Protein AF-A0A7J4NUI8-F1 (afdb_monomer_lite)

Sequence (53 aa):
MKLKVIDKTDTEVRIEIADESHTLLNSLKTLLLNDPRVELATYHVEHPTITEP

Structure (mmCIF, N/CA/C/O backbone):
data_AF-A0A7J4NUI8-F1
#
_entry.id   AF-A0A7J4NUI8-F1
#
loop_
_atom_site.group_PDB
_atom_site.id
_atom_site.type_symbol
_atom_site.label_atom_id
_atom_site.label_alt_id
_atom_site.label_comp_id
_atom_site.label_asym_id
_atom_site.label_entity_id
_atom_site.label_seq_id
_atom_site.pdbx_PDB_ins_code
_atom_site.Cartn_x
_atom_site.Cartn_y
_atom_site.Cartn_z
_atom_site.occupancy
_atom_site.B_iso_or_equiv
_atom_site.auth_seq_id
_atom_site.auth_comp_id
_atom_site.auth_asym_id
_atom_site.auth_atom_id
_atom_site.pdbx_PDB_model_num
ATOM 1 N N . MET A 1 1 ? -0.532 0.666 -17.795 1.00 70.69 1 MET A N 1
ATOM 2 C CA . MET A 1 1 ? -1.568 0.562 -16.747 1.00 70.69 1 MET A CA 1
ATOM 3 C C . MET A 1 1 ? -2.461 -0.664 -16.919 1.00 70.69 1 MET A C 1
ATOM 5 O O . MET A 1 1 ? -3.419 -0.654 -17.693 1.00 70.69 1 MET A O 1
ATOM 9 N N . LYS A 1 2 ? -2.174 -1.709 -16.143 1.00 78.88 2 LYS A N 1
ATOM 10 C CA . LYS A 1 2 ? -3.116 -2.796 -15.844 1.00 78.88 2 LYS A CA 1
ATOM 11 C C . LYS A 1 2 ? -3.384 -2.793 -14.347 1.00 78.88 2 LYS A C 1
ATOM 13 O O . LYS A 1 2 ? -2.442 -2.784 -13.565 1.00 78.88 2 LYS A O 1
ATOM 18 N N . LEU A 1 3 ? -4.658 -2.790 -13.968 1.00 84.50 3 LEU A N 1
ATOM 19 C CA . LEU A 1 3 ? -5.075 -2.783 -12.572 1.00 84.50 3 LEU A CA 1
ATOM 20 C C . LEU A 1 3 ? -5.753 -4.105 -12.242 1.00 84.50 3 LEU A C 1
ATOM 22 O O . LEU A 1 3 ? -6.694 -4.517 -12.923 1.00 84.50 3 LEU A O 1
ATOM 26 N N . LYS A 1 4 ? -5.275 -4.758 -11.189 1.00 86.94 4 LYS A N 1
ATOM 27 C CA . LYS A 1 4 ? -5.812 -6.022 -10.708 1.00 86.94 4 LYS A CA 1
ATOM 28 C C . LYS A 1 4 ? -6.092 -5.905 -9.219 1.00 86.94 4 LYS A C 1
ATOM 30 O O . LYS A 1 4 ? -5.206 -5.598 -8.431 1.00 86.94 4 LYS A O 1
ATOM 35 N N . VAL A 1 5 ? -7.335 -6.161 -8.827 1.00 89.69 5 VAL A N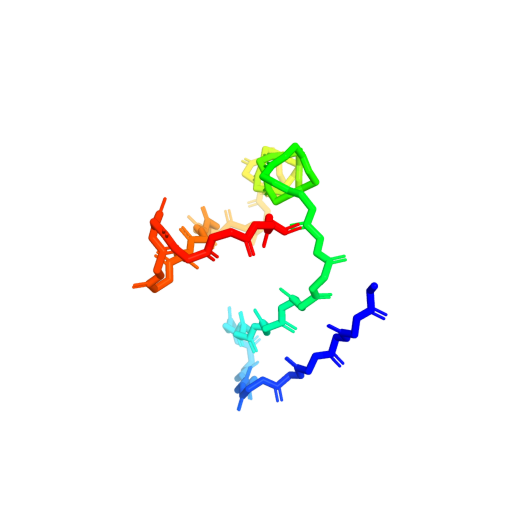 1
ATOM 36 C CA . VAL A 1 5 ? -7.681 -6.286 -7.409 1.00 89.69 5 VAL A CA 1
ATOM 37 C C . VAL A 1 5 ? -7.238 -7.673 -6.965 1.00 89.69 5 VAL A C 1
ATOM 39 O O . VAL A 1 5 ? -7.721 -8.675 -7.490 1.00 89.69 5 VAL A O 1
ATOM 42 N N . ILE A 1 6 ? -6.268 -7.713 -6.058 1.00 90.56 6 ILE A N 1
ATOM 43 C CA . ILE A 1 6 ? -5.726 -8.953 -5.501 1.00 90.56 6 ILE A CA 1
ATOM 44 C C . ILE A 1 6 ? -6.631 -9.442 -4.384 1.00 90.56 6 ILE A C 1
ATOM 46 O O . ILE A 1 6 ? -6.959 -10.622 -4.331 1.00 90.56 6 ILE A O 1
ATOM 50 N N . ASP A 1 7 ? -7.039 -8.518 -3.519 1.00 90.25 7 ASP A N 1
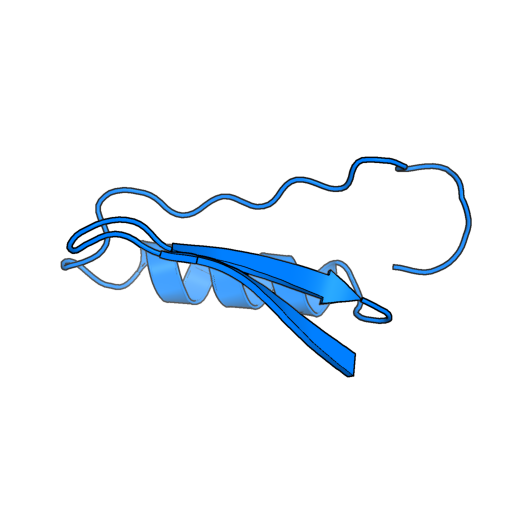ATOM 51 C CA . ASP A 1 7 ? -7.910 -8.818 -2.399 1.00 90.25 7 ASP A CA 1
ATOM 52 C C . ASP A 1 7 ? -8.737 -7.591 -2.015 1.00 90.25 7 ASP A C 1
ATOM 54 O O . ASP A 1 7 ? -8.328 -6.445 -2.238 1.00 90.25 7 ASP A O 1
ATOM 58 N N . LYS A 1 8 ? -9.922 -7.835 -1.463 1.00 91.88 8 LYS A N 1
ATOM 59 C CA . LYS A 1 8 ? -10.812 -6.782 -0.984 1.00 91.88 8 LYS A CA 1
ATOM 60 C C . LYS A 1 8 ? -11.665 -7.305 0.161 1.00 91.88 8 LYS A C 1
ATOM 62 O O . LYS A 1 8 ? -12.448 -8.235 -0.015 1.00 91.88 8 LYS A O 1
ATOM 67 N N . THR A 1 9 ? -11.574 -6.619 1.288 1.00 93.19 9 THR A N 1
ATOM 68 C CA . THR A 1 9 ? -12.447 -6.791 2.446 1.00 93.19 9 THR A CA 1
ATOM 69 C C . THR A 1 9 ? -13.311 -5.539 2.626 1.00 93.19 9 THR A C 1
ATOM 71 O O . THR A 1 9 ? -13.283 -4.621 1.799 1.00 93.19 9 THR A O 1
ATOM 74 N N . ASP A 1 10 ? -14.112 -5.491 3.690 1.00 92.25 10 ASP A N 1
ATOM 75 C CA . ASP A 1 10 ? -14.933 -4.318 4.008 1.00 92.25 10 ASP A CA 1
ATOM 76 C C . ASP A 1 10 ? -14.094 -3.074 4.362 1.00 92.25 10 ASP A C 1
ATOM 78 O O . ASP A 1 10 ? -14.563 -1.951 4.174 1.00 92.25 10 ASP A O 1
ATOM 82 N N . THR A 1 11 ? -12.856 -3.258 4.841 1.00 92.62 11 THR A N 1
ATOM 83 C CA . THR A 1 11 ? -11.987 -2.172 5.336 1.00 92.62 11 THR A CA 1
ATOM 84 C C . THR A 1 11 ? -10.603 -2.114 4.686 1.00 92.62 11 THR A C 1
ATOM 86 O O . THR A 1 11 ? -9.910 -1.114 4.842 1.00 92.62 11 THR A O 1
ATOM 89 N N . GLU A 1 12 ? -10.181 -3.144 3.947 1.00 92.19 12 GLU A N 1
ATOM 90 C CA . GLU A 1 12 ? -8.890 -3.191 3.249 1.00 92.19 12 GLU A CA 1
ATOM 91 C C . GLU A 1 12 ? -9.093 -3.499 1.763 1.00 92.19 12 GLU A C 1
ATOM 93 O O . GLU A 1 12 ? -9.953 -4.289 1.369 1.00 92.19 12 GLU A O 1
ATOM 98 N N . VAL A 1 13 ? -8.265 -2.894 0.914 1.00 92.50 13 VAL A N 1
ATOM 99 C CA . VAL A 1 13 ? -8.174 -3.257 -0.498 1.00 92.50 13 VAL A CA 1
ATOM 100 C C . VAL A 1 13 ? -6.712 -3.388 -0.896 1.00 92.50 13 VAL A C 1
ATOM 102 O O . VAL A 1 13 ? -5.900 -2.502 -0.627 1.00 92.50 13 VAL A O 1
ATOM 105 N N . ARG A 1 14 ? -6.376 -4.491 -1.565 1.00 90.56 14 ARG A N 1
ATOM 106 C CA . ARG A 1 14 ? -5.053 -4.728 -2.135 1.00 90.56 14 ARG A CA 1
ATOM 107 C C . ARG A 1 14 ? -5.150 -4.739 -3.648 1.00 90.56 14 ARG A C 1
ATOM 109 O O . ARG A 1 14 ? -5.856 -5.557 -4.239 1.00 90.56 14 ARG A O 1
ATOM 116 N N . ILE A 1 15 ? -4.429 -3.816 -4.269 1.00 90.38 15 ILE A N 1
ATOM 117 C CA . ILE A 1 15 ? -4.455 -3.598 -5.711 1.00 90.38 15 ILE A CA 1
ATOM 118 C C . ILE A 1 15 ? -3.033 -3.711 -6.239 1.00 90.38 15 ILE A C 1
ATOM 120 O O . ILE A 1 15 ? -2.114 -3.096 -5.704 1.00 90.38 15 ILE A O 1
ATOM 124 N N . GLU A 1 16 ? -2.877 -4.484 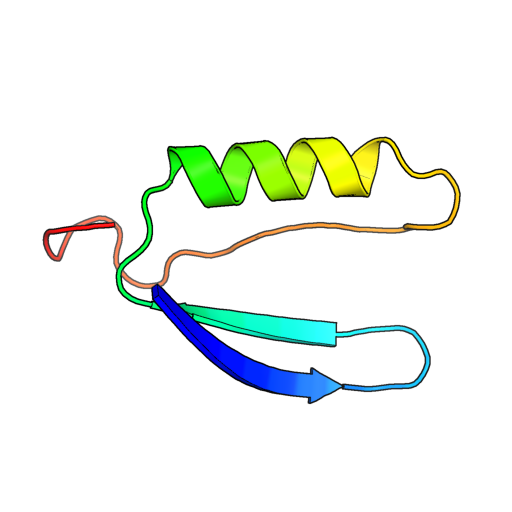-7.301 1.00 86.62 16 GLU A N 1
ATOM 125 C CA . GLU A 1 16 ? -1.668 -4.551 -8.103 1.00 86.62 16 GLU A CA 1
ATOM 126 C C . GLU A 1 16 ? -1.846 -3.637 -9.316 1.00 86.62 16 GLU A C 1
ATOM 128 O O . GLU A 1 16 ? -2.843 -3.721 -10.043 1.00 86.62 16 GLU A O 1
ATOM 133 N N . ILE A 1 17 ? -0.890 -2.730 -9.499 1.00 85.62 17 ILE A N 1
ATOM 134 C CA . ILE A 1 17 ? -0.835 -1.816 -10.634 1.00 85.62 17 ILE A CA 1
ATOM 135 C C . ILE A 1 17 ? 0.452 -2.143 -11.381 1.00 85.62 17 ILE A C 1
ATOM 137 O O . ILE A 1 17 ? 1.536 -1.976 -10.832 1.00 85.62 17 ILE A O 1
ATOM 141 N N . ALA A 1 18 ? 0.311 -2.640 -12.606 1.00 82.12 18 ALA A N 1
ATOM 142 C CA . ALA A 1 18 ? 1.427 -2.963 -13.485 1.00 82.12 18 ALA A CA 1
ATOM 143 C C . ALA A 1 18 ? 1.597 -1.905 -14.586 1.00 82.12 18 ALA A C 1
ATOM 145 O O . ALA A 1 18 ? 0.611 -1.292 -15.036 1.00 82.12 18 ALA A O 1
ATOM 146 N N . ASP A 1 19 ? 2.841 -1.771 -15.053 1.00 77.38 19 ASP A N 1
ATOM 147 C CA . ASP A 1 19 ? 3.293 -0.798 -16.051 1.00 77.38 19 ASP A CA 1
ATOM 148 C C . ASP A 1 19 ? 3.020 0.655 -15.603 1.00 77.38 19 ASP A C 1
ATOM 150 O O . ASP A 1 19 ? 2.393 1.414 -16.355 1.00 77.38 19 ASP A O 1
ATOM 154 N N . GLU A 1 20 ? 3.361 1.015 -14.357 1.00 77.38 20 GLU A N 1
ATOM 155 C CA . GLU A 1 20 ? 3.102 2.348 -13.799 1.00 77.38 20 GLU A CA 1
ATOM 156 C C . GLU A 1 20 ? 4.191 2.859 -12.857 1.00 77.38 20 GLU A C 1
ATOM 158 O O . GLU A 1 20 ? 4.522 2.277 -11.825 1.00 77.38 20 GLU A O 1
ATOM 163 N N . SER A 1 21 ? 4.634 4.083 -13.138 1.00 73.12 21 SER A N 1
ATOM 164 C CA . SER A 1 21 ? 5.817 4.632 -12.492 1.00 73.12 21 SER A CA 1
ATOM 165 C C . SER A 1 21 ? 5.678 4.857 -10.975 1.00 73.12 21 SER A C 1
ATOM 167 O O . SER A 1 21 ? 4.605 5.191 -10.461 1.00 73.12 21 SER A O 1
ATOM 169 N N . HIS A 1 22 ? 6.804 4.830 -10.246 1.00 75.31 22 HIS A N 1
ATOM 170 C CA . HIS A 1 22 ? 6.858 5.189 -8.817 1.00 75.31 22 HIS A CA 1
ATOM 171 C C . HIS A 1 22 ? 6.235 6.564 -8.513 1.00 75.31 22 HIS A C 1
ATOM 173 O O . HIS A 1 22 ? 5.720 6.785 -7.415 1.00 75.31 22 HIS A O 1
ATOM 179 N N . THR A 1 23 ? 6.262 7.485 -9.481 1.00 81.38 23 THR A N 1
ATOM 180 C CA . THR A 1 23 ? 5.640 8.811 -9.391 1.00 81.38 23 THR A CA 1
ATOM 181 C C . THR A 1 23 ? 4.131 8.715 -9.166 1.00 81.38 23 THR A C 1
ATOM 183 O O . THR A 1 23 ? 3.590 9.447 -8.331 1.00 81.38 23 THR A O 1
ATOM 186 N N . LEU A 1 24 ? 3.452 7.791 -9.856 1.00 83.31 24 LEU A N 1
ATOM 187 C CA . LEU A 1 24 ? 2.015 7.581 -9.705 1.00 83.31 24 LEU A CA 1
ATOM 188 C C . LEU A 1 24 ? 1.699 6.973 -8.335 1.00 83.31 24 LEU A C 1
ATOM 190 O O . LEU A 1 24 ? 0.861 7.506 -7.608 1.00 83.31 24 LEU A O 1
ATOM 194 N N . LEU A 1 25 ? 2.405 5.904 -7.952 1.00 85.31 25 LEU A N 1
ATOM 195 C CA . LEU A 1 25 ? 2.172 5.205 -6.682 1.00 85.31 25 LEU A CA 1
ATOM 196 C C . LEU A 1 25 ? 2.419 6.111 -5.471 1.00 85.31 25 LEU A C 1
ATOM 198 O O . LEU A 1 25 ? 1.651 6.095 -4.507 1.00 85.31 25 LEU A O 1
ATOM 202 N N . ASN A 1 26 ? 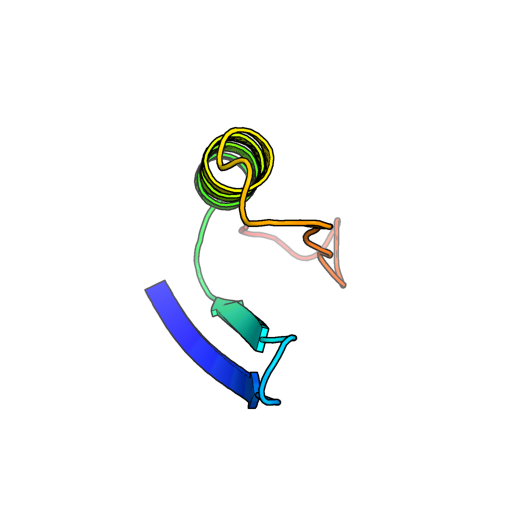3.455 6.950 -5.531 1.00 86.44 26 ASN A N 1
ATOM 203 C CA . ASN A 1 26 ? 3.739 7.893 -4.457 1.00 86.44 26 ASN A CA 1
ATOM 204 C C . ASN A 1 26 ? 2.675 9.000 -4.376 1.00 86.44 26 ASN A C 1
ATOM 206 O O . ASN A 1 26 ? 2.218 9.314 -3.278 1.00 86.44 26 ASN A O 1
ATOM 210 N N . SER A 1 27 ? 2.226 9.532 -5.519 1.00 89.69 27 SER A N 1
ATOM 211 C CA . SER A 1 27 ? 1.125 10.507 -5.573 1.00 89.69 27 SER A CA 1
ATOM 212 C C . SER A 1 27 ? -0.171 9.934 -4.997 1.00 89.69 27 SER A C 1
ATOM 214 O O . SER A 1 27 ? -0.830 10.585 -4.187 1.00 89.69 27 SER A O 1
ATOM 216 N N . LEU A 1 28 ? -0.510 8.693 -5.360 1.00 88.25 28 LEU A N 1
ATOM 217 C CA . LEU A 1 28 ? -1.702 8.002 -4.872 1.00 88.25 28 LEU A CA 1
ATOM 218 C C . LEU A 1 28 ? -1.632 7.760 -3.362 1.00 88.25 28 LEU A C 1
ATOM 220 O O . LEU A 1 28 ? -2.587 8.060 -2.652 1.00 88.25 28 LEU A O 1
ATOM 224 N N . LYS A 1 29 ? -0.488 7.287 -2.856 1.00 90.00 29 LYS A N 1
ATOM 225 C CA . LYS A 1 29 ? -0.260 7.126 -1.415 1.00 90.00 29 LYS A CA 1
ATOM 226 C C . LYS A 1 29 ? -0.466 8.447 -0.675 1.00 90.00 29 LYS A C 1
ATOM 228 O O . LYS A 1 29 ? -1.177 8.472 0.322 1.00 90.00 29 LYS A O 1
ATOM 233 N N . THR A 1 30 ? 0.124 9.543 -1.152 1.00 91.44 30 THR A N 1
ATOM 234 C CA . THR A 1 30 ? -0.044 10.861 -0.522 1.00 91.44 30 THR A CA 1
ATOM 235 C C . THR A 1 30 ? -1.501 11.318 -0.539 1.00 91.44 30 THR A C 1
ATOM 237 O O . THR A 1 30 ? -1.982 11.818 0.472 1.00 91.44 30 THR A O 1
ATOM 240 N N . LEU A 1 31 ? -2.219 11.124 -1.649 1.00 93.19 31 LEU A N 1
ATOM 241 C CA . LEU A 1 31 ? -3.644 11.448 -1.736 1.00 93.19 31 LEU A CA 1
ATOM 242 C C . LEU A 1 31 ? -4.462 10.657 -0.704 1.00 93.19 31 LEU A C 1
ATOM 244 O O . LEU A 1 31 ? -5.287 11.240 -0.009 1.00 93.19 31 LEU A O 1
ATOM 248 N N . LEU A 1 32 ? -4.206 9.351 -0.587 1.00 92.38 32 LEU A N 1
ATOM 249 C CA . LEU A 1 32 ? -4.911 8.471 0.342 1.00 92.38 32 LEU A CA 1
ATOM 250 C C . LEU A 1 32 ? -4.606 8.817 1.803 1.00 92.38 32 LEU A C 1
ATOM 252 O O . LEU A 1 32 ? -5.529 8.894 2.598 1.00 92.38 32 LEU A O 1
ATOM 256 N N . LEU A 1 33 ? -3.348 9.098 2.151 1.00 92.25 33 LEU A N 1
ATOM 257 C CA . LEU A 1 33 ? -2.969 9.498 3.514 1.00 92.25 33 LEU A CA 1
ATOM 258 C C . LEU A 1 33 ? -3.528 10.867 3.933 1.00 92.25 33 LEU A C 1
ATOM 260 O O . LEU A 1 33 ? -3.599 11.155 5.123 1.00 92.25 33 LEU A O 1
ATOM 264 N N . ASN A 1 34 ? -3.910 11.715 2.976 1.00 93.88 34 ASN A N 1
ATOM 265 C CA . ASN A 1 34 ? -4.570 12.989 3.261 1.00 93.88 34 ASN A CA 1
ATOM 266 C C . ASN A 1 34 ? -6.080 12.836 3.511 1.00 93.88 34 ASN A C 1
ATOM 268 O O . ASN A 1 34 ? -6.719 13.794 3.950 1.00 93.88 34 ASN A O 1
ATOM 272 N N . ASP A 1 35 ? -6.668 11.673 3.218 1.00 93.12 35 ASP A N 1
ATOM 273 C CA . ASP A 1 35 ? -8.077 11.408 3.490 1.00 93.12 35 ASP A CA 1
ATOM 274 C C . ASP A 1 35 ? -8.244 10.937 4.947 1.00 93.12 35 ASP A C 1
ATOM 276 O O . ASP A 1 35 ? -7.717 9.887 5.313 1.00 93.12 35 ASP A O 1
ATOM 280 N N . PRO A 1 36 ? -9.006 11.653 5.794 1.00 92.69 36 PRO A N 1
ATOM 281 C CA . PRO A 1 36 ? -9.184 11.290 7.201 1.00 92.69 36 PRO A CA 1
ATOM 282 C C . PRO A 1 36 ? -9.924 9.959 7.414 1.00 92.69 36 PRO A C 1
ATOM 284 O O . PRO A 1 36 ? -9.995 9.478 8.541 1.00 92.69 36 PRO A O 1
ATOM 287 N N . ARG A 1 37 ? -10.512 9.373 6.363 1.00 93.06 37 ARG A N 1
ATOM 288 C CA . ARG A 1 37 ? -11.173 8.059 6.407 1.00 93.06 37 ARG A CA 1
ATOM 289 C C . ARG A 1 37 ? -10.200 6.902 6.192 1.00 93.06 37 ARG A C 1
ATOM 291 O O . ARG A 1 37 ? -10.589 5.752 6.370 1.00 93.06 37 ARG A O 1
ATOM 298 N N . VAL A 1 38 ? -8.978 7.189 5.752 1.00 91.56 38 VAL A N 1
ATOM 299 C CA . VAL A 1 38 ? -7.959 6.184 5.463 1.00 91.56 38 VAL A CA 1
ATOM 300 C C . VAL A 1 38 ? -7.048 6.062 6.675 1.00 91.56 38 VAL A C 1
ATOM 302 O O . VAL A 1 38 ? -6.298 6.977 6.997 1.00 91.56 38 VAL A O 1
ATOM 305 N N . GLU A 1 39 ? -7.092 4.910 7.339 1.00 91.38 39 GLU A N 1
ATOM 306 C CA . GLU A 1 39 ? -6.216 4.643 8.485 1.00 91.38 39 GLU A CA 1
ATOM 307 C C . GLU A 1 39 ? -4.770 4.360 8.054 1.00 91.38 39 GLU A C 1
ATOM 309 O O . GLU A 1 39 ? -3.823 4.722 8.753 1.00 91.38 39 GLU A O 1
ATOM 314 N N . LEU A 1 40 ? -4.582 3.720 6.894 1.00 89.50 40 LEU A N 1
ATOM 315 C CA . LEU A 1 40 ? -3.269 3.339 6.382 1.00 89.50 40 LEU A CA 1
ATOM 316 C C . LEU A 1 40 ? -3.272 3.250 4.852 1.00 89.50 40 LEU A C 1
ATOM 318 O O . LEU A 1 40 ? -4.151 2.631 4.256 1.00 89.50 40 LEU A O 1
ATOM 322 N N . ALA A 1 41 ? -2.236 3.800 4.217 1.00 92.44 41 ALA A N 1
ATOM 323 C CA . ALA A 1 41 ? -1.953 3.585 2.802 1.00 92.44 41 ALA A CA 1
ATOM 324 C C . ALA A 1 41 ? -0.451 3.378 2.584 1.00 92.44 41 ALA A C 1
ATOM 326 O O . ALA A 1 41 ? 0.379 4.199 2.979 1.00 92.44 41 ALA A O 1
ATOM 327 N N . THR A 1 42 ? -0.102 2.271 1.935 1.00 88.00 42 THR A N 1
ATOM 328 C CA . THR A 1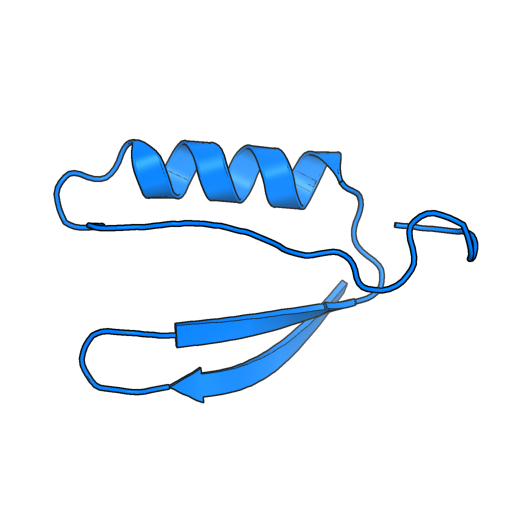 42 ? 1.275 1.906 1.598 1.00 88.00 42 THR A CA 1
ATOM 329 C C . THR A 1 42 ? 1.314 1.251 0.221 1.00 88.00 42 THR A C 1
ATOM 331 O O . THR A 1 42 ? 0.297 0.763 -0.268 1.00 88.00 42 THR A O 1
ATOM 334 N N . TYR A 1 43 ? 2.483 1.245 -0.409 1.00 86.81 43 TYR A N 1
ATOM 335 C CA . TYR A 1 43 ? 2.739 0.469 -1.615 1.00 86.81 43 TYR A CA 1
ATOM 336 C C . TYR A 1 43 ? 4.063 -0.272 -1.453 1.00 86.81 43 TYR A C 1
ATOM 338 O O . TYR A 1 43 ? 4.981 0.202 -0.779 1.00 86.81 43 TYR A O 1
ATOM 346 N N . HIS A 1 44 ? 4.158 -1.438 -2.078 1.00 82.31 44 HIS A N 1
ATOM 347 C CA . HIS A 1 44 ? 5.373 -2.232 -2.123 1.00 82.31 44 HIS A CA 1
ATOM 348 C C . HIS A 1 44 ? 5.694 -2.555 -3.579 1.00 82.31 44 HIS A C 1
ATOM 350 O O . HIS A 1 44 ? 4.788 -2.804 -4.368 1.00 82.31 44 HIS A O 1
ATOM 356 N N . VAL A 1 45 ? 6.978 -2.528 -3.927 1.00 75.62 45 VAL A N 1
ATOM 357 C CA . VAL A 1 45 ? 7.474 -2.934 -5.244 1.00 75.62 45 VAL A CA 1
ATOM 358 C C . VAL A 1 45 ? 8.385 -4.128 -5.001 1.00 75.62 45 VAL A C 1
ATOM 360 O O . VAL A 1 45 ? 9.444 -3.968 -4.396 1.00 75.62 45 VAL A O 1
ATOM 363 N N . GLU A 1 46 ? 7.956 -5.320 -5.424 1.00 66.44 46 GLU A N 1
ATOM 364 C CA . GLU A 1 46 ? 8.655 -6.583 -5.126 1.00 66.44 46 GLU A CA 1
ATOM 365 C C . GLU A 1 46 ? 10.043 -6.678 -5.790 1.00 66.44 46 GLU A C 1
ATOM 367 O O . GLU A 1 46 ? 10.912 -7.411 -5.316 1.00 66.44 46 GLU A O 1
ATOM 372 N N . HIS A 1 47 ? 10.301 -5.901 -6.849 1.00 60.78 47 HIS A N 1
ATOM 373 C CA . HIS A 1 47 ? 11.559 -5.941 -7.598 1.00 60.78 47 HIS A CA 1
ATOM 374 C C . HIS A 1 47 ? 12.109 -4.533 -7.891 1.00 60.78 47 HIS A C 1
ATOM 376 O O . HIS A 1 47 ? 11.865 -3.992 -8.964 1.00 60.78 47 HIS A O 1
ATOM 382 N N . PRO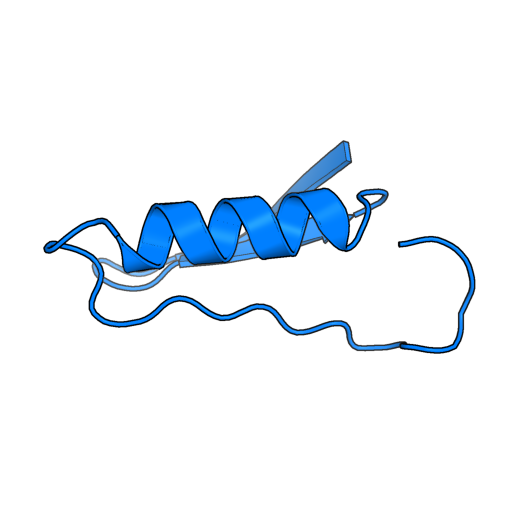 A 1 48 ? 12.909 -3.928 -6.990 1.00 55.53 48 PRO A N 1
ATOM 383 C CA . PRO A 1 48 ? 13.495 -2.599 -7.212 1.00 55.53 48 PRO A CA 1
ATOM 384 C C . PRO A 1 48 ? 14.526 -2.538 -8.359 1.00 55.53 48 PRO A C 1
ATOM 386 O O . PRO A 1 48 ? 15.000 -1.457 -8.694 1.00 55.53 48 PRO A O 1
ATOM 389 N N . THR A 1 49 ? 14.912 -3.680 -8.938 1.00 51.50 49 THR A N 1
ATOM 390 C CA . THR A 1 49 ? 16.021 -3.802 -9.900 1.00 51.50 49 THR A CA 1
ATOM 391 C C . THR A 1 49 ? 15.660 -4.465 -11.230 1.00 51.50 49 THR A C 1
ATOM 393 O O . THR A 1 49 ? 16.533 -4.552 -12.092 1.00 51.50 49 THR A O 1
ATOM 396 N N . ILE A 1 50 ? 14.412 -4.893 -11.447 1.00 51.34 50 ILE A N 1
ATOM 397 C CA . ILE A 1 50 ? 13.961 -5.342 -12.773 1.00 51.34 50 ILE A CA 1
ATOM 398 C C . ILE A 1 50 ? 13.130 -4.215 -13.374 1.00 51.34 50 ILE A C 1
ATOM 400 O O . ILE A 1 50 ? 11.929 -4.128 -13.178 1.00 51.34 50 ILE A O 1
ATOM 404 N N . THR A 1 51 ? 13.880 -3.307 -13.990 1.00 45.94 51 THR A N 1
ATOM 405 C CA . THR A 1 51 ? 13.559 -2.480 -15.154 1.00 45.94 51 THR A CA 1
ATOM 406 C C . THR A 1 51 ? 12.078 -2.203 -15.421 1.00 45.94 51 THR A C 1
ATOM 408 O O . THR A 1 51 ? 11.342 -3.073 -15.866 1.00 45.94 51 THR A O 1
ATOM 411 N N . GLU A 1 52 ? 11.770 -0.914 -15.275 1.00 34.69 52 GLU A N 1
ATOM 412 C CA . GLU A 1 52 ? 10.522 -0.206 -15.577 1.00 34.69 52 GLU A CA 1
ATOM 413 C C . GLU A 1 52 ? 9.477 -0.253 -14.456 1.00 34.69 52 GLU A C 1
ATOM 415 O O . GLU A 1 52 ? 8.902 -1.303 -14.186 1.00 34.69 52 GLU A O 1
ATOM 420 N N . PRO A 1 53 ? 9.261 0.884 -13.767 1.00 45.28 53 PRO A N 1
ATOM 421 C CA . PRO A 1 53 ? 8.180 0.988 -12.806 1.00 45.28 53 PRO A CA 1
ATOM 422 C C . PRO A 1 53 ? 6.820 0.942 -13.519 1.00 45.28 53 PRO A C 1
ATOM 424 O O . PRO A 1 53 ? 6.664 1.659 -14.534 1.00 45.28 53 PRO A O 1
#

Foldseek 3Di:
DDKDFPDDDPQDTDIDDPQDDPVVLVVVQVVQVPDPSRPDDDDDDPCPPPDGD

pLDDT: mean 81.89, std 14.46, range [34.69, 93.88]

Radius of gyration: 11.97 Å; chains: 1; bounding box: 31×22×25 Å

Secondary structure (DSSP, 8-state):
-EEEEEEE-SS-EEEEEES--HHHHHHHHHHHHTSTT-S------S-TTSS--